Protein AF-A0A662ZL84-F1 (afdb_monomer_lite)

pLDDT: mean 90.13, std 8.36, range [48.53, 97.88]

Radius of gyration: 26.01 Å; chains: 1; bounding box: 40×42×69 Å

Foldseek 3Di:
DVVVQVVVVVPDPLLVFAEKEWEWEDDPWFIFIKIATPNNPDIGQPVNTHTQGTPPDDPVVSVVVSVVVVLVSCVVVVVSCVRHLWYWYDYPPGDIGTSHHRDPPPDDDQDALVNQLPDQLVRLLVQQQQFFAPVCCVVCVVVSVVDPSVPQDSVNSSVSSHNCSVGGRVVSVPVD

Sequence (176 aa):
MLENLLEELDHLELVKYSSLLINLYEDDDMYTAEACLDDEKLIIGRDNPFLICDSGLPWEKVLKEAGKILKKYIKDNHDKYKHFNSISFGFVDGDEYFIKKHVKKHQPVNYSAEDFMSFSPEKLYCWLTVYSNKNMKDQYGKEIFELDYKKMTDEQKQYWSKLLAENFNYEMYYDE

Secondary structure (DSSP, 8-state):
-HHHHHHHHHTS-GGG-SEEEEEEEE-SSEEEEEEEETTTTEEESSSSPEEEEETTS-HHHHHHHHHHHHHHHHHHTHHHHTT-SEEEEEETTS-EEEEE------------HHHHHTS-HHHHHHHHHHHB-HHHHHHHHHHHHH--GGG--HHHHHHHHHHHHHTB-HHHHH--

Organism: NCBI:txid867

Structure (mmCIF, N/CA/C/O backbone):
data_AF-A0A662ZL84-F1
#
_entry.id   AF-A0A662ZL84-F1
#
loop_
_atom_site.group_PDB
_atom_site.id
_atom_site.type_symbol
_atom_site.label_atom_id
_atom_site.label_alt_id
_atom_site.label_comp_id
_atom_site.label_asym_id
_atom_site.label_entity_id
_atom_site.label_seq_id
_atom_site.pdbx_PDB_ins_code
_atom_site.Cartn_x
_atom_site.Cartn_y
_atom_site.Cartn_z
_atom_site.occupancy
_atom_site.B_iso_or_equiv
_atom_site.auth_seq_id
_atom_site.auth_comp_id
_atom_site.auth_asym_id
_atom_site.auth_atom_id
_atom_site.pdbx_PDB_model_num
ATOM 1 N N . MET A 1 1 ? 6.305 -5.920 -25.684 1.00 89.31 1 MET A N 1
ATOM 2 C CA . MET A 1 1 ? 5.571 -4.692 -25.328 1.00 89.31 1 MET A CA 1
ATOM 3 C C . MET A 1 1 ? 4.833 -4.950 -24.027 1.00 89.31 1 MET A C 1
ATOM 5 O O . MET A 1 1 ? 4.418 -6.088 -23.823 1.00 89.31 1 MET A O 1
ATOM 9 N N . LEU A 1 2 ? 4.709 -3.953 -23.147 1.00 92.06 2 LEU A N 1
ATOM 10 C CA . LEU A 1 2 ? 4.037 -4.088 -21.844 1.00 92.06 2 LEU A CA 1
ATOM 11 C C . LEU A 1 2 ? 2.590 -4.584 -22.005 1.00 92.06 2 LEU A C 1
ATOM 13 O O . LEU A 1 2 ? 2.087 -5.345 -21.186 1.00 92.06 2 LEU A O 1
ATOM 17 N N . GLU A 1 3 ? 1.949 -4.213 -23.107 1.00 93.00 3 GLU A N 1
ATOM 18 C CA . GLU A 1 3 ? 0.647 -4.704 -23.544 1.00 93.00 3 GLU A CA 1
ATOM 19 C C . GLU A 1 3 ? 0.613 -6.230 -23.685 1.00 9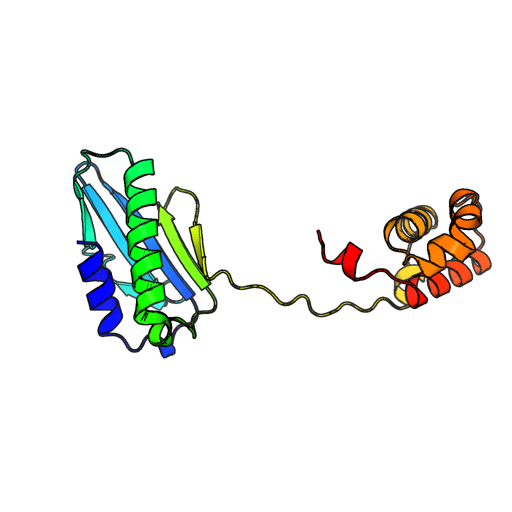3.00 3 GLU A C 1
ATOM 21 O O . GLU A 1 3 ? -0.356 -6.848 -23.265 1.00 93.00 3 GLU A O 1
ATOM 26 N N . ASN A 1 4 ? 1.687 -6.856 -24.169 1.00 93.88 4 ASN A N 1
ATOM 27 C CA . ASN A 1 4 ? 1.752 -8.311 -24.307 1.00 93.88 4 ASN A CA 1
ATOM 28 C C . ASN A 1 4 ? 1.765 -9.002 -22.932 1.00 93.88 4 ASN A C 1
ATOM 30 O O . ASN A 1 4 ? 1.177 -10.064 -22.784 1.00 93.88 4 ASN A O 1
ATOM 34 N N . LEU A 1 5 ? 2.396 -8.404 -21.911 1.00 95.69 5 LEU A N 1
ATOM 35 C CA . LEU A 1 5 ? 2.322 -8.930 -20.541 1.00 95.69 5 LEU A CA 1
ATOM 36 C C . LEU A 1 5 ? 0.882 -8.874 -20.014 1.00 95.69 5 LEU A C 1
ATOM 38 O O . LEU A 1 5 ? 0.425 -9.785 -19.326 1.00 95.69 5 LEU A O 1
ATOM 42 N N . LEU A 1 6 ? 0.166 -7.796 -20.336 1.00 94.88 6 LEU A N 1
ATOM 43 C CA . LEU A 1 6 ? -1.233 -7.622 -19.955 1.00 94.88 6 LEU A CA 1
ATOM 44 C C . LEU A 1 6 ? -2.139 -8.635 -20.677 1.00 94.88 6 LEU A C 1
ATOM 46 O O . LEU A 1 6 ? -3.012 -9.220 -20.043 1.00 94.88 6 LEU A O 1
ATOM 50 N N . GLU A 1 7 ? -1.882 -8.910 -21.957 1.00 93.06 7 GLU A N 1
ATOM 51 C CA . GLU A 1 7 ? -2.552 -9.969 -22.726 1.00 93.06 7 GLU A CA 1
ATOM 52 C C . GLU A 1 7 ? -2.272 -11.374 -22.159 1.00 93.06 7 GLU A C 1
ATOM 54 O O . GLU A 1 7 ? -3.180 -12.196 -22.043 1.00 93.06 7 GLU A O 1
ATOM 59 N N . GLU A 1 8 ? -1.045 -11.652 -21.717 1.00 94.19 8 GLU A N 1
ATOM 60 C CA . GLU A 1 8 ? -0.704 -12.925 -21.064 1.00 94.19 8 GLU A CA 1
ATOM 61 C C . GLU A 1 8 ? -1.414 -13.091 -19.717 1.00 94.19 8 GLU A C 1
ATOM 63 O O . GLU A 1 8 ? -2.002 -14.139 -19.437 1.00 94.19 8 GLU A O 1
ATOM 68 N N . LEU A 1 9 ? -1.457 -12.032 -18.900 1.00 94.00 9 LEU A N 1
ATOM 69 C CA . LEU A 1 9 ? -2.285 -12.003 -17.690 1.00 94.00 9 LEU A CA 1
ATOM 70 C C . LEU A 1 9 ? -3.760 -12.259 -18.017 1.00 94.00 9 LEU A C 1
ATOM 72 O O . LEU A 1 9 ? -4.491 -12.835 -17.203 1.00 94.00 9 LEU A O 1
ATOM 76 N N . ASP A 1 10 ? -4.201 -11.867 -19.210 1.00 90.00 10 ASP A N 1
ATOM 77 C CA . ASP A 1 10 ? -5.574 -12.038 -19.637 1.00 90.00 10 ASP A CA 1
ATOM 78 C C . ASP A 1 10 ? -5.957 -13.502 -19.902 1.00 90.00 10 ASP A C 1
ATOM 80 O O . ASP A 1 10 ? -7.124 -13.878 -19.729 1.00 90.00 10 ASP A O 1
ATOM 84 N N . HIS A 1 11 ? -4.990 -14.348 -20.243 1.00 91.62 11 HIS A N 1
ATOM 85 C CA . HIS A 1 11 ? -5.196 -15.779 -20.464 1.00 91.62 11 HIS A CA 1
ATOM 86 C C . HIS A 1 11 ? -5.233 -16.605 -19.172 1.00 91.62 11 HIS A C 1
ATOM 88 O O . HIS A 1 11 ? -5.526 -17.803 -19.210 1.00 91.62 11 HIS A O 1
ATOM 94 N N . LEU A 1 12 ? -4.992 -15.976 -18.019 1.00 90.94 12 LEU A N 1
ATOM 95 C CA . LEU A 1 12 ? -4.940 -16.644 -16.726 1.00 90.94 12 LEU A CA 1
ATOM 96 C C . LEU A 1 12 ? -6.234 -16.515 -15.921 1.00 90.94 12 LEU A C 1
ATOM 98 O O . LEU A 1 12 ? -6.973 -15.530 -15.976 1.00 90.94 12 LEU A O 1
ATOM 102 N N . GLU A 1 13 ? -6.466 -17.512 -15.069 1.00 91.19 13 GLU A N 1
ATOM 103 C CA . GLU A 1 13 ? -7.538 -17.490 -14.076 1.00 91.19 13 GLU A CA 1
ATOM 104 C C . GLU A 1 13 ? -7.114 -16.669 -12.846 1.00 91.19 13 GLU A C 1
ATOM 106 O O . GLU A 1 13 ? -6.815 -17.202 -11.774 1.00 91.19 13 GLU A O 1
ATOM 111 N N . LEU A 1 14 ? -7.080 -15.343 -13.009 1.00 91.56 14 LEU A N 1
ATOM 112 C CA . LEU A 1 14 ? -6.537 -14.414 -12.009 1.00 91.56 14 LEU A CA 1
ATOM 113 C C . LEU A 1 14 ? -7.276 -14.432 -10.662 1.00 91.56 14 LEU A C 1
ATOM 115 O O . LEU A 1 14 ? -6.693 -14.051 -9.651 1.00 91.56 14 LEU A O 1
ATOM 119 N N . VAL A 1 15 ? -8.528 -14.900 -10.623 1.00 91.44 15 VAL A N 1
ATOM 120 C CA . VAL A 1 15 ? -9.394 -14.934 -9.423 1.00 91.44 15 VAL A CA 1
ATOM 121 C C . VAL A 1 15 ? -8.789 -15.758 -8.274 1.00 91.44 15 VAL A C 1
ATOM 123 O O . VAL A 1 15 ? -9.151 -15.568 -7.115 1.00 91.44 15 VAL A O 1
ATOM 126 N N . LYS A 1 16 ? -7.845 -16.657 -8.576 1.00 93.00 16 LYS A N 1
ATOM 127 C CA . LYS A 1 16 ? -7.132 -17.486 -7.590 1.00 93.00 16 LYS A CA 1
ATOM 128 C C . LYS A 1 16 ? -6.067 -16.731 -6.790 1.00 93.00 16 LYS A C 1
ATOM 130 O O . LYS A 1 16 ? -5.577 -17.272 -5.802 1.00 93.00 16 LYS A O 1
ATOM 135 N N . TYR A 1 17 ? -5.719 -15.518 -7.208 1.00 94.88 17 TYR A N 1
ATOM 136 C CA . TYR A 1 17 ? -4.659 -14.710 -6.614 1.00 94.88 17 TYR A CA 1
ATOM 137 C C . TYR A 1 17 ? -5.232 -13.479 -5.915 1.00 94.88 17 TYR A C 1
ATOM 139 O O . TYR A 1 17 ? -6.326 -13.006 -6.225 1.00 94.88 17 TYR A O 1
ATOM 147 N N . SER A 1 18 ? -4.481 -12.960 -4.954 1.00 93.69 18 SER A N 1
ATOM 148 C CA . SER A 1 18 ? -4.875 -11.865 -4.072 1.00 93.69 18 SER A CA 1
ATOM 149 C C . SER A 1 18 ? -4.002 -10.620 -4.223 1.00 93.69 18 SER A C 1
ATOM 151 O O . SER A 1 18 ? -4.501 -9.522 -3.978 1.00 93.69 18 SER A O 1
ATOM 153 N N . SER A 1 19 ? -2.759 -10.740 -4.690 1.00 95.94 19 SER A N 1
ATOM 154 C CA . SER A 1 19 ? -1.895 -9.610 -5.052 1.00 95.94 19 SER A CA 1
ATOM 155 C C . SER A 1 19 ? -1.298 -9.770 -6.451 1.00 95.94 19 SER A C 1
ATOM 157 O O . SER A 1 19 ? -1.080 -10.886 -6.926 1.00 95.94 19 SER A O 1
ATOM 159 N N . LEU A 1 20 ? -1.056 -8.637 -7.111 1.00 97.25 20 LEU A N 1
ATOM 160 C CA . LEU A 1 20 ? -0.349 -8.539 -8.387 1.00 97.25 20 LEU A CA 1
ATOM 161 C C . LEU A 1 20 ? 0.698 -7.424 -8.301 1.00 97.25 20 LEU A C 1
ATOM 163 O O . LEU A 1 20 ? 0.345 -6.267 -8.073 1.00 97.25 20 LEU A O 1
ATOM 167 N N . LEU A 1 21 ? 1.958 -7.765 -8.531 1.00 97.06 21 LEU A N 1
ATOM 168 C CA . LEU A 1 21 ? 3.074 -6.835 -8.652 1.00 97.06 21 LEU A CA 1
ATOM 169 C C . LEU A 1 21 ? 3.618 -6.894 -10.080 1.00 97.06 21 LEU A C 1
ATOM 171 O O . LEU A 1 21 ? 3.925 -7.972 -10.581 1.00 97.06 21 LEU A O 1
ATOM 175 N N . ILE A 1 22 ? 3.737 -5.745 -10.738 1.00 97.62 22 ILE A N 1
ATOM 176 C CA . ILE A 1 22 ? 4.434 -5.622 -12.021 1.00 97.62 22 ILE A CA 1
ATOM 177 C C . ILE A 1 22 ? 5.836 -5.073 -11.756 1.00 97.62 22 ILE A C 1
ATOM 179 O O . ILE A 1 22 ? 6.010 -3.877 -11.515 1.00 97.62 22 ILE A O 1
ATOM 183 N N . ASN A 1 23 ? 6.824 -5.957 -11.791 1.00 96.62 23 ASN A N 1
ATOM 184 C CA . ASN A 1 23 ? 8.228 -5.599 -11.640 1.00 96.62 23 ASN A CA 1
ATOM 185 C C . ASN A 1 23 ? 8.735 -5.023 -12.960 1.00 96.62 23 ASN A C 1
ATOM 187 O O . ASN A 1 23 ? 8.528 -5.619 -14.016 1.00 96.62 23 ASN A O 1
ATOM 191 N N . LEU A 1 24 ? 9.390 -3.871 -12.892 1.00 96.50 24 LEU A N 1
ATOM 192 C CA . LEU A 1 24 ? 10.077 -3.239 -14.009 1.00 96.50 24 LEU A CA 1
ATOM 193 C C . LEU A 1 24 ? 11.586 -3.436 -13.836 1.00 96.50 24 LEU A C 1
ATOM 195 O O . LEU A 1 24 ? 12.104 -3.352 -12.719 1.00 96.50 24 LEU A O 1
ATOM 199 N N . TYR A 1 25 ? 12.290 -3.639 -14.940 1.00 94.81 25 TYR A N 1
ATOM 200 C CA . TYR A 1 25 ? 13.743 -3.761 -14.979 1.00 94.81 25 TYR A CA 1
ATOM 201 C C . TYR A 1 25 ? 14.335 -2.719 -15.908 1.00 94.81 25 TYR A C 1
ATOM 203 O O . TYR A 1 25 ? 13.728 -2.342 -16.915 1.00 94.81 25 TYR A O 1
ATOM 211 N N . GLU A 1 26 ? 15.521 -2.266 -15.537 1.00 92.88 26 GLU A N 1
ATOM 212 C CA . GLU A 1 26 ? 16.414 -1.485 -16.376 1.00 92.88 26 GLU A CA 1
ATOM 213 C C . GLU A 1 26 ? 17.607 -2.379 -16.702 1.00 92.88 26 GLU A C 1
ATOM 215 O O . GLU A 1 26 ? 18.439 -2.654 -15.839 1.00 92.88 26 GLU A O 1
ATOM 220 N N . ASP A 1 27 ? 17.641 -2.867 -17.936 1.00 87.06 27 ASP A N 1
ATOM 221 C CA . ASP A 1 27 ? 18.770 -3.592 -18.504 1.00 87.06 27 ASP A CA 1
ATOM 222 C C . ASP A 1 27 ? 19.600 -2.626 -19.369 1.00 87.06 27 ASP A C 1
ATOM 224 O O . ASP A 1 27 ? 19.118 -1.560 -19.761 1.00 87.06 27 ASP A O 1
ATOM 228 N N . ASP A 1 28 ? 20.836 -3.006 -19.716 1.00 81.25 28 ASP A N 1
ATOM 229 C CA . ASP A 1 28 ? 21.799 -2.130 -20.412 1.00 81.25 28 ASP A CA 1
ATOM 230 C C . ASP A 1 28 ? 21.215 -1.437 -21.667 1.00 81.25 28 ASP A C 1
ATOM 232 O O . ASP A 1 28 ? 21.465 -0.254 -21.921 1.00 81.25 28 ASP A O 1
ATOM 236 N N . ASP A 1 29 ? 20.382 -2.153 -22.429 1.00 88.69 29 ASP A N 1
ATOM 237 C CA . ASP A 1 29 ? 19.843 -1.683 -23.710 1.00 88.69 29 ASP A CA 1
ATOM 238 C C . ASP A 1 29 ? 18.318 -1.474 -23.712 1.00 88.69 29 ASP A C 1
ATOM 240 O O . ASP A 1 29 ? 17.759 -0.951 -24.682 1.00 88.69 29 ASP A O 1
ATOM 244 N N . MET A 1 30 ? 17.608 -1.876 -22.654 1.00 93.81 30 MET A N 1
ATOM 245 C CA . MET A 1 30 ? 16.145 -1.903 -22.667 1.00 93.81 30 MET A CA 1
ATOM 246 C C . MET A 1 30 ? 15.514 -1.877 -21.280 1.00 93.81 30 MET A C 1
ATOM 248 O O . MET A 1 30 ? 16.106 -2.269 -20.283 1.00 93.81 30 MET A O 1
ATOM 252 N N . TYR A 1 31 ? 14.251 -1.472 -21.247 1.00 95.44 31 TYR A N 1
ATOM 253 C CA . TYR A 1 31 ? 13.388 -1.610 -20.088 1.00 95.44 31 TYR A CA 1
ATOM 254 C C . TYR A 1 31 ? 12.432 -2.775 -20.298 1.00 95.44 31 TYR A C 1
ATOM 256 O O . TYR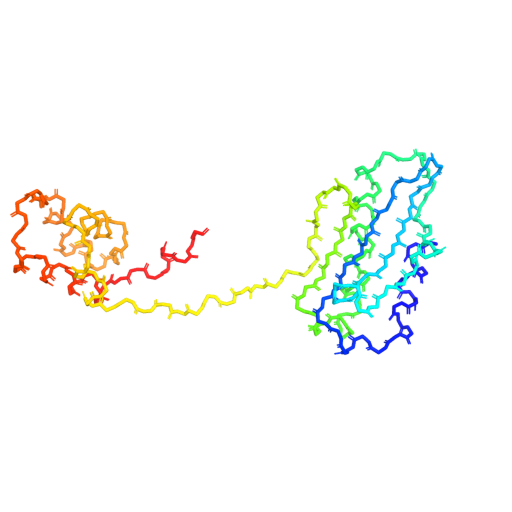 A 1 31 ? 11.770 -2.858 -21.339 1.00 95.44 31 TYR A O 1
ATOM 264 N N . THR A 1 32 ? 12.318 -3.653 -19.308 1.00 96.00 32 THR A N 1
ATOM 265 C CA . THR A 1 32 ? 11.479 -4.856 -19.386 1.00 96.00 32 THR A CA 1
ATOM 266 C C . THR A 1 32 ? 10.566 -4.988 -18.168 1.00 96.00 32 THR A C 1
ATOM 268 O O . THR A 1 32 ? 10.698 -4.244 -17.196 1.00 96.00 32 THR A O 1
ATOM 271 N N . ALA A 1 33 ? 9.574 -5.877 -18.237 1.00 96.75 33 ALA A N 1
ATOM 272 C CA . ALA A 1 33 ? 8.626 -6.117 -17.157 1.00 96.75 33 ALA A CA 1
ATOM 273 C C . ALA A 1 33 ? 8.325 -7.606 -16.953 1.00 96.75 33 ALA A C 1
ATOM 275 O O . ALA A 1 33 ? 8.186 -8.361 -17.919 1.00 96.75 33 ALA A O 1
ATOM 276 N N . GLU A 1 34 ? 8.113 -7.995 -15.698 1.00 96.31 34 GLU A N 1
ATOM 277 C CA . GLU A 1 34 ? 7.483 -9.263 -15.317 1.00 96.31 34 GLU A CA 1
ATOM 278 C C . GLU A 1 34 ? 6.252 -8.999 -14.439 1.00 96.31 34 GLU A C 1
ATOM 280 O O . GLU A 1 34 ? 6.133 -7.956 -13.790 1.00 96.31 34 GLU A O 1
ATOM 285 N N . ALA A 1 35 ? 5.330 -9.957 -14.397 1.00 96.88 35 ALA A N 1
ATOM 286 C CA . ALA A 1 35 ? 4.231 -9.951 -13.438 1.00 96.88 35 ALA A CA 1
ATOM 287 C C . ALA A 1 35 ? 4.446 -11.035 -12.384 1.00 96.88 35 ALA A C 1
ATOM 289 O O . ALA A 1 35 ? 4.668 -12.194 -12.724 1.00 96.88 35 ALA A O 1
ATOM 290 N N . CYS A 1 36 ? 4.309 -10.667 -11.117 1.00 96.62 36 CYS A N 1
ATOM 291 C CA . CYS A 1 36 ? 4.401 -11.544 -9.962 1.00 96.62 36 CYS A CA 1
ATOM 292 C C . CYS A 1 36 ? 3.055 -11.563 -9.222 1.00 96.62 36 CYS A C 1
ATOM 294 O O . CYS A 1 36 ? 2.512 -10.519 -8.855 1.00 96.62 36 CYS A O 1
ATOM 296 N N . LEU A 1 37 ? 2.492 -12.753 -9.021 1.00 95.88 37 LEU A N 1
ATOM 297 C CA . LEU A 1 37 ? 1.215 -12.972 -8.341 1.00 95.88 37 LEU A CA 1
ATOM 298 C C . LEU A 1 37 ? 1.451 -13.652 -6.988 1.00 95.88 37 LEU A C 1
ATOM 300 O O . LEU A 1 37 ? 2.110 -14.693 -6.936 1.00 95.88 37 LEU A O 1
ATOM 304 N N . ASP A 1 38 ? 0.853 -13.108 -5.920 1.00 92.25 38 ASP A N 1
ATOM 305 C CA . ASP A 1 38 ? 0.931 -13.640 -4.548 1.00 92.25 38 ASP A CA 1
ATOM 306 C C . ASP A 1 38 ? 2.367 -13.965 -4.079 1.00 92.25 38 ASP A C 1
ATOM 308 O O . ASP A 1 38 ? 2.620 -15.073 -3.606 1.00 92.25 38 ASP A O 1
ATOM 312 N N . ASP A 1 39 ? 3.301 -13.019 -4.205 1.00 85.06 39 ASP A N 1
ATOM 313 C CA . ASP A 1 39 ? 4.689 -13.165 -3.736 1.00 85.06 39 ASP A CA 1
ATOM 314 C C . ASP A 1 39 ? 5.369 -14.435 -4.293 1.00 85.06 39 ASP A C 1
ATOM 316 O O . ASP A 1 39 ? 5.771 -15.335 -3.559 1.00 85.06 39 ASP A O 1
ATOM 320 N N . GLU A 1 40 ? 5.474 -14.501 -5.623 1.00 86.31 40 GLU A N 1
ATOM 321 C CA . GLU A 1 40 ? 6.138 -15.554 -6.410 1.00 86.31 40 GLU A CA 1
ATOM 322 C C . GLU A 1 40 ? 5.385 -16.883 -6.582 1.00 86.31 40 GLU A C 1
ATOM 324 O O . GLU A 1 40 ? 5.931 -17.822 -7.165 1.00 86.31 40 GLU A O 1
ATOM 329 N N . LYS A 1 41 ? 4.110 -16.992 -6.181 1.00 89.81 41 LYS A N 1
ATOM 330 C CA . LYS A 1 41 ? 3.314 -18.201 -6.497 1.00 89.81 41 LYS A CA 1
ATOM 331 C C . LYS A 1 41 ? 3.178 -18.443 -7.998 1.00 89.81 41 LYS A C 1
ATOM 333 O O . LYS A 1 41 ? 3.095 -19.592 -8.429 1.00 89.81 41 LYS A O 1
ATOM 338 N N . LEU A 1 42 ? 3.092 -17.371 -8.778 1.00 92.62 42 LEU A N 1
ATOM 339 C CA . LEU A 1 42 ? 3.186 -17.418 -10.230 1.00 92.62 42 LEU A CA 1
ATOM 340 C C . LEU A 1 42 ? 3.915 -16.172 -10.715 1.00 92.62 42 LEU A C 1
ATOM 342 O O . LEU A 1 42 ? 3.555 -15.059 -10.335 1.00 92.62 42 LEU A O 1
ATOM 346 N N . ILE A 1 43 ? 4.908 -16.372 -11.577 1.00 93.81 43 ILE A N 1
ATOM 347 C CA . ILE A 1 43 ? 5.621 -15.286 -12.239 1.00 93.81 43 ILE A CA 1
ATOM 348 C C . ILE A 1 43 ? 5.529 -15.478 -13.748 1.00 93.81 43 ILE A C 1
ATOM 350 O O . ILE A 1 43 ? 5.710 -16.585 -14.257 1.00 93.81 43 ILE A O 1
ATOM 354 N N . ILE A 1 44 ? 5.242 -14.393 -14.456 1.00 93.88 44 ILE A N 1
ATOM 355 C CA . ILE A 1 44 ? 5.125 -14.346 -15.911 1.00 93.88 44 ILE A CA 1
ATOM 356 C C . ILE A 1 44 ? 6.225 -13.434 -16.429 1.00 93.88 44 ILE A C 1
ATOM 358 O O . ILE A 1 44 ? 6.255 -12.253 -16.092 1.00 93.88 44 ILE A O 1
ATOM 362 N N . GLY A 1 45 ? 7.099 -13.984 -17.269 1.00 89.00 45 GLY A N 1
ATOM 363 C CA . GLY A 1 45 ? 8.191 -13.231 -17.881 1.00 89.00 45 GLY A CA 1
ATOM 364 C C . GLY A 1 45 ? 9.516 -13.262 -17.116 1.00 89.00 45 GLY A C 1
ATOM 365 O O . GLY A 1 45 ? 10.427 -12.574 -17.534 1.00 89.00 45 GLY A O 1
ATOM 366 N N . ARG A 1 46 ? 9.688 -14.080 -16.065 1.00 86.38 46 ARG A N 1
ATOM 367 C CA . ARG A 1 46 ? 10.973 -14.151 -15.333 1.00 86.38 46 ARG A CA 1
ATOM 368 C C . ARG A 1 46 ? 12.161 -14.508 -16.223 1.00 86.38 46 ARG A C 1
ATOM 370 O O . ARG A 1 46 ? 13.168 -13.815 -16.233 1.00 86.38 46 ARG A O 1
ATOM 377 N N . ASP A 1 47 ? 12.017 -15.582 -16.994 1.00 86.62 47 ASP A N 1
ATOM 378 C CA . ASP A 1 47 ? 13.076 -16.047 -17.897 1.00 86.62 47 ASP A CA 1
ATOM 379 C C . ASP A 1 47 ? 13.042 -15.337 -19.262 1.00 86.62 47 ASP A C 1
ATOM 381 O O . ASP A 1 47 ? 13.971 -15.461 -20.057 1.00 86.62 47 ASP A O 1
ATOM 385 N N . ASN A 1 48 ? 11.951 -14.627 -19.563 1.00 88.56 48 ASN A N 1
ATOM 386 C CA . ASN A 1 48 ? 11.750 -13.919 -20.824 1.00 88.56 48 ASN A CA 1
ATOM 387 C C . ASN A 1 48 ? 10.881 -12.672 -20.590 1.00 88.56 48 ASN A C 1
ATOM 389 O O . ASN A 1 48 ? 9.668 -12.718 -20.838 1.00 88.56 48 ASN A O 1
ATOM 393 N N . PRO A 1 49 ? 11.467 -11.594 -20.040 1.00 90.25 49 PRO A N 1
ATOM 394 C CA . PRO A 1 49 ? 10.703 -10.442 -19.595 1.00 90.25 49 PRO A CA 1
ATOM 395 C C . PRO A 1 49 ? 10.173 -9.643 -20.780 1.00 90.25 49 PRO A C 1
ATOM 397 O O . PRO A 1 49 ? 10.724 -9.624 -21.883 1.00 90.25 49 PRO A O 1
ATOM 400 N N . PHE A 1 50 ? 9.039 -8.988 -20.565 1.00 95.06 50 PHE A N 1
ATOM 401 C CA . PHE A 1 50 ? 8.320 -8.309 -21.628 1.00 95.06 50 PHE A CA 1
ATOM 402 C C . PHE A 1 50 ? 8.909 -6.926 -21.849 1.00 95.06 50 PHE A C 1
ATOM 404 O O . PHE A 1 50 ? 8.879 -6.085 -20.957 1.00 95.06 50 PHE A O 1
ATOM 411 N N . LEU A 1 51 ? 9.391 -6.668 -23.065 1.00 94.38 51 LEU A N 1
ATOM 412 C CA . LEU A 1 51 ? 9.906 -5.355 -23.453 1.00 94.38 51 LEU A CA 1
ATOM 413 C C . LEU A 1 51 ? 8.875 -4.252 -23.177 1.00 94.38 51 LEU A C 1
ATOM 415 O O . LEU A 1 51 ? 7.738 -4.367 -23.633 1.00 94.38 51 LEU A O 1
ATOM 419 N N . ILE A 1 52 ? 9.281 -3.178 -22.509 1.00 94.75 52 ILE A N 1
ATOM 420 C CA . ILE A 1 52 ? 8.525 -1.930 -22.370 1.00 94.75 52 ILE A CA 1
ATOM 421 C C . ILE A 1 52 ? 8.948 -0.975 -23.489 1.00 94.75 52 ILE A C 1
ATOM 423 O O . ILE A 1 52 ? 8.116 -0.565 -24.298 1.00 94.75 52 ILE A O 1
ATOM 427 N N . CYS A 1 53 ? 10.241 -0.643 -23.540 1.00 92.94 53 CYS A N 1
ATOM 428 C CA . CYS A 1 53 ? 10.877 0.199 -24.554 1.00 92.94 53 CYS A CA 1
ATOM 429 C C . CYS A 1 53 ? 12.409 0.059 -24.500 1.00 92.94 53 CYS A C 1
ATOM 431 O O . CYS A 1 53 ? 12.944 -0.496 -23.545 1.00 92.94 53 CYS A O 1
ATOM 433 N N . ASP A 1 54 ? 13.111 0.612 -25.488 1.00 90.44 54 ASP A N 1
ATOM 434 C CA . ASP A 1 54 ? 14.580 0.696 -25.486 1.00 90.44 54 ASP A CA 1
ATOM 435 C C . ASP A 1 54 ? 15.095 1.704 -24.432 1.00 90.44 54 ASP A C 1
ATOM 437 O O . ASP A 1 54 ? 14.351 2.599 -24.006 1.00 90.44 54 ASP A O 1
ATOM 441 N N . SER A 1 55 ? 16.379 1.627 -24.055 1.00 85.50 55 SER A N 1
ATOM 442 C CA . SER A 1 55 ? 17.018 2.467 -23.015 1.00 85.50 55 SER A CA 1
ATOM 443 C C . SER A 1 55 ? 17.203 3.955 -23.380 1.00 85.50 55 SER A C 1
ATOM 445 O O . SER A 1 55 ? 17.821 4.731 -22.654 1.00 85.50 55 SER A O 1
ATOM 447 N N . GLY A 1 56 ? 16.624 4.416 -24.494 1.00 85.62 56 GLY A N 1
ATOM 448 C CA . GLY A 1 56 ? 16.726 5.805 -24.962 1.00 85.62 56 GLY A CA 1
ATOM 449 C C . GLY A 1 56 ? 15.950 6.840 -24.130 1.00 85.62 56 GLY A C 1
ATOM 450 O O . GLY A 1 56 ? 16.021 8.039 -24.417 1.00 85.62 56 GLY A O 1
ATOM 451 N N . LEU A 1 57 ? 15.183 6.409 -23.125 1.00 88.25 57 LEU A N 1
ATOM 452 C CA . LEU A 1 57 ? 14.398 7.266 -22.237 1.00 88.25 57 LEU A CA 1
ATOM 453 C C . LEU A 1 57 ? 14.886 7.131 -20.787 1.00 88.25 57 LEU A C 1
ATOM 455 O O . LEU A 1 57 ? 15.122 6.016 -20.354 1.00 88.25 57 LEU A O 1
ATOM 459 N N . PRO A 1 58 ? 14.953 8.226 -20.005 1.00 92.25 58 PRO A N 1
ATOM 460 C CA . PRO A 1 58 ? 15.217 8.142 -18.569 1.00 92.25 58 PRO A CA 1
ATOM 461 C C . PRO A 1 58 ? 14.181 7.282 -17.834 1.00 92.25 58 PRO A C 1
ATOM 463 O O . PRO A 1 58 ? 12.979 7.396 -18.122 1.00 92.25 58 PRO A O 1
ATOM 466 N N . TRP A 1 59 ? 14.627 6.506 -16.844 1.00 92.00 59 TRP A N 1
ATOM 467 C CA . TRP A 1 59 ? 13.794 5.579 -16.073 1.00 92.00 59 TRP A CA 1
ATOM 468 C C . TRP A 1 59 ? 12.556 6.251 -15.456 1.00 92.00 59 TRP A C 1
ATOM 470 O O . TRP A 1 59 ? 11.477 5.657 -15.441 1.00 92.00 59 TRP A O 1
ATOM 480 N N . GLU A 1 60 ? 12.629 7.520 -15.034 1.00 94.31 60 GLU A N 1
ATOM 481 C CA . GLU A 1 60 ? 11.484 8.240 -14.456 1.00 94.31 60 GLU A CA 1
ATOM 482 C C . GLU A 1 60 ? 10.355 8.422 -15.474 1.00 94.31 60 GLU A C 1
ATOM 484 O O . GLU A 1 60 ? 9.166 8.397 -15.133 1.00 94.31 60 GLU A O 1
ATOM 489 N N . LYS A 1 61 ? 10.713 8.628 -16.749 1.00 94.94 61 LYS A N 1
ATOM 490 C CA . LYS A 1 61 ? 9.730 8.727 -17.833 1.00 94.94 61 LYS A CA 1
ATOM 491 C C . LYS A 1 61 ? 9.122 7.365 -18.123 1.00 94.94 61 LYS A C 1
ATOM 493 O O . LYS A 1 61 ? 7.905 7.293 -18.280 1.00 94.94 61 LYS A O 1
ATOM 498 N N . VAL A 1 62 ? 9.940 6.316 -18.149 1.00 95.00 62 VAL A N 1
ATOM 499 C CA . VAL A 1 62 ? 9.482 4.938 -18.372 1.00 95.00 62 VAL A CA 1
ATOM 500 C C . VAL A 1 62 ? 8.503 4.521 -17.280 1.00 95.00 62 VAL A C 1
ATOM 502 O O . VAL A 1 62 ? 7.380 4.130 -17.589 1.00 95.00 62 VAL A O 1
ATOM 505 N N . LEU A 1 63 ? 8.857 4.730 -16.011 1.00 95.88 63 LEU A N 1
ATOM 506 C CA . LEU A 1 63 ? 7.995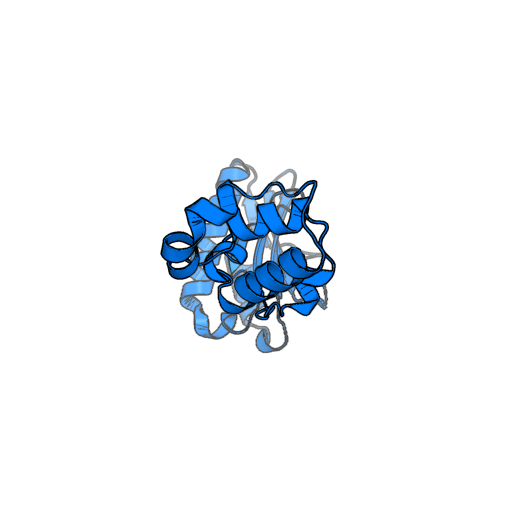 4.479 -14.855 1.00 95.88 63 LEU A CA 1
ATOM 507 C C . LEU A 1 63 ? 6.648 5.202 -14.975 1.00 95.88 63 LEU A C 1
ATOM 509 O O . LEU A 1 63 ? 5.585 4.621 -14.740 1.00 95.88 63 LEU A O 1
ATOM 513 N N . LYS A 1 64 ? 6.676 6.485 -15.353 1.00 95.75 64 LYS A N 1
ATOM 514 C CA . LYS A 1 64 ? 5.465 7.299 -15.494 1.00 95.75 64 LYS A CA 1
ATOM 515 C C . LYS A 1 64 ? 4.567 6.803 -16.626 1.00 95.75 64 LYS A C 1
ATOM 517 O O . LYS A 1 64 ? 3.348 6.777 -16.447 1.00 95.75 64 LYS A O 1
ATOM 522 N N . GLU A 1 65 ? 5.133 6.451 -17.777 1.00 95.12 65 GLU A N 1
ATOM 523 C CA . GLU A 1 65 ? 4.365 5.937 -18.916 1.00 95.12 65 GLU A CA 1
ATOM 524 C C . GLU A 1 65 ? 3.834 4.523 -18.646 1.00 95.12 65 GLU A C 1
ATOM 526 O O . GLU A 1 65 ? 2.633 4.299 -18.811 1.00 95.12 65 GLU A O 1
ATOM 531 N N . ALA A 1 66 ? 4.655 3.616 -18.107 1.00 96.00 66 ALA A N 1
ATOM 532 C CA . ALA A 1 66 ? 4.218 2.291 -17.663 1.00 96.00 66 ALA A CA 1
ATOM 533 C C . ALA A 1 66 ? 3.064 2.403 -16.657 1.00 96.00 66 ALA A C 1
ATOM 535 O O . ALA A 1 66 ? 2.008 1.795 -16.834 1.00 96.00 66 ALA A O 1
ATOM 536 N N . GLY A 1 67 ? 3.193 3.284 -15.662 1.00 96.44 67 GLY A N 1
ATOM 537 C CA . GLY A 1 67 ? 2.138 3.546 -14.689 1.00 96.44 67 GLY A CA 1
ATOM 538 C C . GLY A 1 67 ? 0.833 4.052 -15.312 1.00 96.44 67 GLY A C 1
ATOM 539 O O . GLY A 1 67 ? -0.246 3.685 -14.844 1.00 96.44 67 GLY A O 1
ATOM 540 N N . LYS A 1 68 ? 0.885 4.873 -16.369 1.00 96.62 68 LYS A N 1
ATOM 541 C CA . LYS A 1 68 ? -0.324 5.301 -17.100 1.00 96.62 68 LYS A CA 1
ATOM 542 C C . LYS A 1 68 ? -0.969 4.140 -17.849 1.00 96.62 68 LYS A C 1
ATOM 544 O O . LYS A 1 68 ? -2.191 4.005 -17.771 1.00 96.62 68 LYS A O 1
ATOM 549 N N . ILE A 1 69 ? -0.173 3.334 -18.552 1.00 96.31 69 ILE A N 1
ATOM 550 C CA . ILE A 1 69 ? -0.644 2.172 -19.320 1.00 96.31 69 ILE A CA 1
ATOM 551 C C . ILE A 1 69 ? -1.332 1.185 -18.379 1.00 96.31 69 ILE A C 1
ATOM 553 O O . ILE A 1 69 ? -2.509 0.880 -18.570 1.00 96.31 69 ILE A O 1
ATOM 557 N N . LEU A 1 70 ? -0.651 0.786 -17.301 1.00 97.44 70 LEU A N 1
ATOM 558 C CA . LEU A 1 70 ? -1.175 -0.153 -16.309 1.00 97.44 70 LEU A CA 1
ATOM 559 C C . LEU A 1 70 ? -2.462 0.365 -15.661 1.00 97.44 70 LEU A C 1
ATOM 561 O O . LEU A 1 70 ? -3.469 -0.341 -15.630 1.00 97.44 70 LEU A O 1
ATOM 565 N N . LYS A 1 71 ? -2.476 1.621 -15.187 1.00 96.56 71 LYS A N 1
ATOM 566 C CA . LYS A 1 71 ? -3.670 2.218 -14.560 1.00 96.56 71 LYS A CA 1
ATOM 567 C C . LYS A 1 71 ? -4.854 2.269 -15.514 1.00 96.56 71 LYS A C 1
ATOM 569 O O . LYS A 1 71 ? -5.973 1.980 -15.095 1.00 96.56 71 LYS A O 1
ATOM 574 N N . LYS A 1 72 ? -4.624 2.659 -16.770 1.00 96.94 72 LYS A N 1
ATOM 575 C CA . LYS A 1 72 ? -5.676 2.702 -17.787 1.00 96.94 72 LYS A CA 1
ATOM 576 C C . LYS A 1 72 ? -6.213 1.299 -18.052 1.00 96.94 72 LYS A C 1
ATOM 578 O O . LYS A 1 72 ? -7.413 1.092 -17.938 1.00 96.94 72 LYS A O 1
ATOM 583 N N . TYR A 1 73 ? -5.331 0.340 -18.310 1.00 96.44 73 TYR A N 1
ATOM 584 C CA . TYR A 1 73 ? -5.719 -1.025 -18.637 1.00 96.44 73 TYR A CA 1
ATOM 585 C C . TYR A 1 73 ? -6.488 -1.714 -17.500 1.00 96.44 73 TYR A C 1
ATOM 587 O O . TYR A 1 73 ? -7.552 -2.285 -17.729 1.00 96.44 73 TYR A O 1
ATOM 595 N N . ILE A 1 74 ? -6.004 -1.611 -16.259 1.00 95.38 74 ILE A N 1
ATOM 596 C CA . ILE A 1 74 ? -6.677 -2.188 -15.082 1.00 95.38 74 ILE A CA 1
ATOM 597 C C . ILE A 1 74 ? -8.044 -1.538 -14.856 1.00 95.38 74 ILE A C 1
ATOM 599 O O . ILE A 1 74 ? -8.998 -2.215 -14.476 1.00 95.38 74 ILE A O 1
ATOM 603 N N . LYS A 1 75 ? -8.159 -0.226 -15.094 1.00 95.25 75 LYS A N 1
ATOM 604 C CA . LYS A 1 75 ? -9.434 0.489 -14.997 1.00 95.25 75 LYS A CA 1
ATOM 605 C C . LYS A 1 75 ? -10.418 0.030 -16.075 1.00 95.25 75 LYS A C 1
ATOM 607 O O . LYS A 1 75 ? -11.577 -0.215 -15.751 1.00 95.25 75 LYS A O 1
ATOM 612 N N . ASP A 1 76 ? -9.961 -0.094 -17.318 1.00 96.25 76 ASP A N 1
ATOM 613 C CA . ASP A 1 76 ? -10.782 -0.529 -18.452 1.00 96.25 76 ASP A CA 1
ATOM 614 C C . ASP A 1 76 ? -11.238 -1.995 -18.280 1.00 96.25 76 ASP A C 1
ATOM 616 O O . ASP A 1 76 ? -12.340 -2.351 -18.691 1.00 96.25 76 ASP A O 1
ATOM 620 N N . ASN A 1 77 ? -10.455 -2.814 -17.565 1.00 94.75 77 ASN A N 1
ATOM 621 C CA . ASN A 1 77 ? -10.743 -4.219 -17.250 1.00 94.75 77 ASN A CA 1
ATOM 622 C C . ASN A 1 77 ? -11.137 -4.454 -15.777 1.00 94.75 77 ASN A C 1
ATOM 624 O O . ASN A 1 77 ? -10.863 -5.515 -15.209 1.00 94.75 77 ASN A O 1
ATOM 628 N N . HIS A 1 78 ? -11.791 -3.477 -15.136 1.00 92.38 78 HIS A N 1
ATOM 629 C CA . HIS A 1 78 ? -12.054 -3.475 -13.690 1.00 92.38 78 HIS A CA 1
ATOM 630 C C . HIS A 1 78 ? -12.624 -4.796 -13.143 1.00 92.38 78 HIS A C 1
ATOM 632 O O . HIS A 1 78 ? -12.175 -5.270 -12.101 1.00 92.38 78 HIS A O 1
ATOM 638 N N . ASP A 1 79 ? -13.586 -5.422 -13.827 1.00 93.44 79 ASP A N 1
ATOM 639 C CA . ASP A 1 79 ? -14.232 -6.646 -13.333 1.00 93.44 79 ASP A CA 1
ATOM 640 C C . ASP A 1 79 ? -13.287 -7.835 -13.171 1.00 93.44 79 ASP A C 1
ATOM 642 O O . ASP A 1 79 ? -13.526 -8.681 -12.308 1.00 93.44 79 ASP A O 1
ATOM 646 N N . LYS A 1 80 ? -12.205 -7.869 -13.949 1.00 93.00 80 LYS A N 1
ATOM 647 C CA . LYS A 1 80 ? -11.179 -8.906 -13.874 1.00 93.00 80 LYS A CA 1
ATOM 648 C C . LYS A 1 80 ? -10.184 -8.671 -12.747 1.00 93.00 80 LYS A C 1
ATOM 650 O O . LYS A 1 80 ? -9.664 -9.630 -12.198 1.00 93.00 80 LYS A O 1
ATOM 655 N N . TYR A 1 81 ? -9.924 -7.412 -12.404 1.00 94.56 81 TYR A N 1
ATOM 656 C CA . TYR A 1 81 ? -8.901 -7.030 -11.427 1.00 94.56 81 TYR A CA 1
ATOM 657 C C . TYR A 1 81 ? -9.481 -6.618 -10.063 1.00 94.56 81 TYR A C 1
ATOM 659 O O . TYR A 1 81 ? -8.741 -6.406 -9.100 1.00 94.56 81 TYR A O 1
ATOM 667 N N . LYS A 1 82 ? -10.809 -6.498 -9.935 1.00 92.88 82 LYS A N 1
ATOM 668 C CA . LYS A 1 82 ? -11.461 -6.016 -8.706 1.00 92.88 82 LYS A CA 1
ATOM 669 C C . LYS A 1 82 ? -11.244 -6.911 -7.488 1.00 92.88 82 LYS A C 1
ATOM 671 O O . LYS A 1 82 ? -11.358 -6.403 -6.374 1.00 92.88 82 LYS A O 1
ATOM 676 N N . HIS A 1 83 ? -10.956 -8.201 -7.662 1.00 92.56 83 HIS A N 1
ATOM 677 C CA . HIS A 1 83 ? -10.766 -9.138 -6.549 1.00 92.56 83 HIS A CA 1
ATOM 678 C C . HIS A 1 83 ? -9.394 -9.007 -5.882 1.00 92.56 83 HIS A C 1
ATOM 680 O O . HIS A 1 83 ? -9.279 -9.354 -4.711 1.00 92.56 83 HIS A O 1
ATOM 686 N N . PHE A 1 84 ? -8.382 -8.469 -6.573 1.00 94.94 84 PHE A N 1
ATOM 687 C CA . PHE A 1 84 ? -7.060 -8.255 -5.984 1.00 94.94 84 PHE A CA 1
ATOM 688 C C . PHE A 1 84 ? -7.147 -7.333 -4.766 1.00 94.94 84 PHE A C 1
ATOM 690 O O . PHE A 1 84 ? -7.740 -6.256 -4.826 1.00 94.94 84 PHE A O 1
ATOM 697 N N . ASN A 1 85 ? -6.520 -7.723 -3.666 1.00 93.56 85 ASN A N 1
ATOM 698 C CA . ASN A 1 85 ? -6.332 -6.901 -2.475 1.00 93.56 85 ASN A CA 1
ATOM 699 C C . ASN A 1 85 ? -5.363 -5.750 -2.749 1.00 93.56 85 ASN A C 1
ATOM 701 O O . ASN A 1 85 ? -5.585 -4.628 -2.288 1.00 93.56 85 ASN A O 1
ATOM 705 N N . SER A 1 86 ? -4.319 -6.024 -3.528 1.00 95.12 86 SER A N 1
ATOM 706 C CA . SER A 1 86 ? -3.330 -5.046 -3.960 1.00 95.12 86 SER A CA 1
ATOM 707 C C . SER A 1 86 ? -2.912 -5.276 -5.408 1.00 95.12 86 SER A C 1
ATOM 709 O O . SER A 1 86 ? -2.824 -6.409 -5.878 1.00 95.12 86 SER A O 1
ATOM 711 N N . ILE A 1 87 ? -2.667 -4.172 -6.108 1.00 97.19 87 ILE A N 1
ATOM 712 C CA . ILE A 1 87 ? -2.026 -4.146 -7.417 1.00 97.19 87 ILE A CA 1
ATOM 713 C C . ILE A 1 87 ? -0.990 -3.029 -7.396 1.00 97.19 87 ILE A C 1
ATOM 715 O O . ILE A 1 87 ? -1.345 -1.869 -7.144 1.00 97.19 87 ILE A O 1
ATOM 719 N N . SER A 1 88 ? 0.261 -3.360 -7.670 1.00 97.25 88 SER A N 1
ATOM 720 C CA . SER A 1 88 ? 1.384 -2.427 -7.641 1.00 97.25 88 SER A CA 1
ATOM 721 C C . SER A 1 88 ? 2.337 -2.639 -8.811 1.00 97.25 88 SER A C 1
ATOM 723 O O . SER A 1 88 ? 2.230 -3.607 -9.563 1.00 97.25 88 SER A O 1
ATOM 725 N N . PHE A 1 89 ? 3.220 -1.669 -9.015 1.00 97.88 89 PHE A N 1
ATOM 726 C CA . PHE A 1 89 ? 4.287 -1.720 -10.002 1.00 97.88 89 PHE A CA 1
ATOM 727 C C . PHE A 1 89 ? 5.470 -0.875 -9.539 1.00 97.88 89 PHE A C 1
ATOM 729 O O . PHE A 1 89 ? 5.284 0.104 -8.816 1.00 97.88 89 PHE A O 1
ATOM 736 N N . GLY A 1 90 ? 6.671 -1.204 -9.984 1.00 97.00 90 GLY A N 1
ATOM 737 C CA . GLY A 1 90 ? 7.872 -0.451 -9.636 1.00 97.00 90 GLY A CA 1
ATOM 738 C C . GLY A 1 90 ? 9.116 -1.100 -10.213 1.00 97.00 90 GLY A C 1
ATOM 739 O O . GLY A 1 90 ? 9.068 -2.249 -10.645 1.00 97.00 90 GLY A O 1
ATOM 740 N N . PHE A 1 91 ? 10.218 -0.356 -10.240 1.00 95.44 91 PHE A N 1
ATOM 741 C CA . PHE A 1 91 ? 11.518 -0.953 -10.533 1.00 95.44 91 PHE A CA 1
ATOM 742 C C . PHE A 1 91 ? 11.949 -1.847 -9.371 1.00 95.44 91 PHE A C 1
ATOM 744 O O . PHE A 1 91 ? 11.690 -1.494 -8.224 1.00 95.44 91 PHE A O 1
ATOM 751 N N . VAL A 1 92 ? 12.608 -2.975 -9.652 1.00 90.06 92 VAL A N 1
ATOM 752 C CA . VAL A 1 92 ? 12.999 -3.951 -8.611 1.00 90.06 92 VAL A CA 1
ATOM 753 C C . VAL A 1 92 ? 13.878 -3.342 -7.510 1.00 90.06 92 VAL A C 1
ATOM 755 O O . VAL A 1 92 ? 13.697 -3.680 -6.344 1.00 90.06 92 VAL A O 1
ATOM 758 N N . ASP A 1 93 ? 14.745 -2.385 -7.852 1.00 85.12 93 ASP A N 1
ATOM 759 C CA . ASP A 1 93 ? 15.577 -1.636 -6.893 1.00 85.12 93 ASP A CA 1
ATOM 760 C C . ASP A 1 93 ? 15.020 -0.234 -6.559 1.00 85.12 93 ASP A C 1
ATOM 762 O O . ASP A 1 93 ? 15.698 0.593 -5.945 1.00 85.12 93 ASP A O 1
ATOM 766 N N . GLY A 1 94 ? 13.797 0.066 -6.999 1.00 87.69 94 GLY A N 1
ATOM 767 C CA . GLY A 1 94 ? 13.161 1.373 -6.867 1.00 87.69 94 GLY A CA 1
ATOM 768 C C . GLY A 1 94 ? 11.974 1.393 -5.905 1.00 87.69 94 GLY A C 1
ATOM 769 O O . GLY A 1 94 ? 11.688 0.441 -5.183 1.00 87.69 94 GLY A O 1
ATOM 770 N N . ASP A 1 95 ? 11.255 2.516 -5.916 1.00 90.44 95 ASP A N 1
ATOM 771 C CA . ASP A 1 95 ? 10.014 2.659 -5.157 1.00 90.44 95 ASP A CA 1
ATOM 772 C C . ASP A 1 95 ? 8.877 1.818 -5.763 1.00 90.44 95 ASP A C 1
ATOM 774 O O . ASP A 1 95 ? 8.692 1.759 -6.984 1.00 90.44 95 ASP A O 1
ATOM 778 N N . GLU A 1 96 ? 8.046 1.243 -4.892 1.00 92.94 96 GLU A N 1
ATOM 779 C CA . GLU A 1 96 ? 6.811 0.558 -5.270 1.00 92.94 96 GLU A CA 1
ATOM 780 C C . GLU A 1 96 ? 5.630 1.541 -5.331 1.00 92.94 96 GLU A C 1
ATOM 782 O O . GLU A 1 96 ? 5.309 2.255 -4.374 1.00 92.94 96 GLU A O 1
ATOM 787 N N . TYR A 1 97 ? 4.915 1.537 -6.455 1.00 95.75 97 TYR A N 1
ATOM 788 C CA . TYR A 1 97 ? 3.756 2.384 -6.705 1.00 95.75 97 TYR A CA 1
ATOM 789 C C . TYR A 1 97 ? 2.473 1.558 -6.739 1.00 95.75 97 TYR A C 1
ATOM 791 O O . TYR A 1 97 ? 2.328 0.607 -7.503 1.00 95.75 97 TYR A O 1
ATOM 799 N N . PHE A 1 98 ? 1.473 1.978 -5.965 1.00 94.81 98 PHE A N 1
ATOM 800 C CA . PHE A 1 98 ? 0.191 1.282 -5.901 1.00 94.81 98 PHE A CA 1
ATOM 801 C C . PHE A 1 98 ? -0.806 1.812 -6.937 1.00 94.81 98 PHE A C 1
ATOM 803 O O . PHE A 1 98 ? -1.088 3.011 -7.019 1.00 94.81 98 PHE A O 1
ATOM 810 N N . ILE A 1 99 ? -1.400 0.890 -7.693 1.00 95.38 99 ILE A N 1
ATOM 811 C CA . ILE A 1 99 ? -2.617 1.114 -8.489 1.00 95.38 99 ILE A CA 1
ATOM 812 C C . ILE A 1 99 ? -3.840 0.837 -7.618 1.00 95.38 99 ILE A C 1
ATOM 814 O O . ILE A 1 99 ? -4.800 1.606 -7.620 1.00 95.38 99 ILE A O 1
ATOM 818 N N . LYS A 1 100 ? -3.770 -0.233 -6.824 1.00 92.75 100 LYS A N 1
ATOM 819 C CA . LYS A 1 100 ? -4.735 -0.579 -5.785 1.00 92.75 100 LYS A CA 1
ATOM 820 C C . LYS A 1 100 ? -3.964 -0.965 -4.530 1.00 92.75 100 LYS A C 1
ATOM 822 O O . LYS A 1 100 ? -3.142 -1.872 -4.568 1.00 92.75 100 LYS A O 1
ATOM 827 N N . LYS A 1 101 ? -4.218 -0.283 -3.416 1.00 88.62 101 LYS A N 1
ATOM 828 C CA . LYS A 1 101 ? -3.576 -0.583 -2.131 1.00 88.62 101 LYS A CA 1
ATOM 829 C C . LYS A 1 101 ? -4.551 -1.345 -1.244 1.00 88.62 101 LYS A C 1
ATOM 831 O O . LYS A 1 101 ? -5.713 -0.950 -1.137 1.00 88.62 101 LYS A O 1
ATOM 836 N N . HIS A 1 102 ? -4.072 -2.390 -0.575 1.00 78.50 102 HIS A N 1
ATOM 837 C CA . HIS A 1 102 ? -4.857 -3.027 0.472 1.00 78.50 102 HIS A CA 1
ATOM 838 C C . HIS A 1 102 ? -5.008 -2.044 1.637 1.00 78.50 102 HIS A C 1
ATOM 840 O O . HIS A 1 102 ? -4.047 -1.742 2.347 1.00 78.50 102 HIS A O 1
ATOM 846 N N . VAL A 1 103 ? -6.221 -1.538 1.842 1.00 69.38 103 VAL A N 1
ATOM 847 C CA . VAL A 1 103 ? -6.552 -0.763 3.036 1.00 69.38 103 VAL A CA 1
ATOM 848 C C . VAL A 1 103 ? -6.830 -1.771 4.143 1.00 69.38 103 VAL A C 1
ATOM 850 O O . VAL A 1 103 ? -7.879 -2.417 4.148 1.00 69.38 103 VAL A O 1
ATOM 853 N N . LYS A 1 104 ? -5.889 -1.939 5.082 1.00 56.56 104 LYS A N 1
ATOM 854 C CA . LYS A 1 104 ? -6.207 -2.629 6.336 1.00 56.56 104 LYS A CA 1
ATOM 855 C C . LYS A 1 104 ? -7.315 -1.813 6.996 1.00 56.56 104 LYS A C 1
ATOM 857 O O . LYS A 1 104 ? -7.073 -0.695 7.432 1.00 56.56 104 LYS A O 1
ATOM 862 N N . LYS A 1 105 ? -8.537 -2.346 7.044 1.00 53.16 105 LYS A N 1
ATOM 863 C CA . LYS A 1 105 ? -9.554 -1.794 7.939 1.00 53.16 105 LYS A CA 1
ATOM 864 C C . LYS A 1 105 ? -8.990 -1.945 9.347 1.00 53.16 105 LYS A C 1
ATOM 866 O O . LYS A 1 105 ? -8.824 -3.079 9.798 1.00 53.16 105 LYS A O 1
ATOM 871 N N . HIS A 1 106 ? -8.641 -0.837 9.999 1.00 54.31 106 HIS A N 1
ATOM 872 C CA . HIS A 1 106 ? -8.341 -0.863 11.424 1.00 54.31 106 HIS A CA 1
ATOM 873 C C . HIS A 1 106 ? -9.538 -1.517 12.112 1.00 54.31 106 HIS A C 1
ATOM 875 O O . HIS A 1 106 ? -10.677 -1.074 11.947 1.00 54.31 106 HIS A O 1
ATOM 881 N N . GLN A 1 107 ? -9.306 -2.637 12.801 1.00 55.91 107 GLN A N 1
ATOM 882 C CA . GLN A 1 107 ? -10.316 -3.116 13.731 1.00 55.91 107 GLN A CA 1
ATOM 883 C C . GLN A 1 107 ? -10.489 -2.001 14.761 1.00 55.91 107 GLN A C 1
ATOM 885 O O . GLN A 1 107 ? -9.470 -1.528 15.271 1.00 55.91 107 GLN A O 1
ATOM 890 N N . PRO A 1 108 ? -11.721 -1.544 15.031 1.00 59.53 108 PRO A N 1
ATOM 891 C CA . PRO A 1 108 ? -11.935 -0.520 16.031 1.00 59.53 108 PRO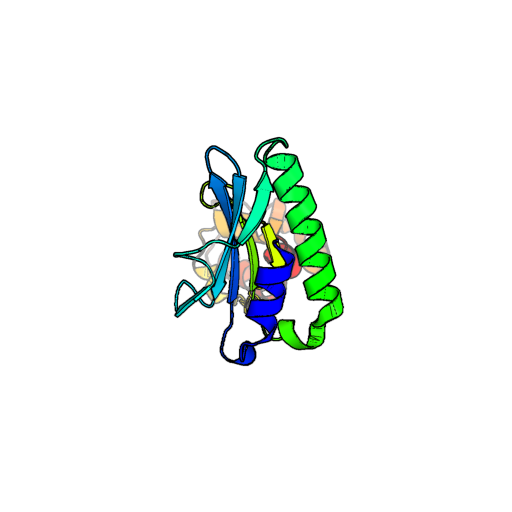 A CA 1
ATOM 892 C C . PRO A 1 108 ? -11.484 -1.085 17.380 1.00 59.53 108 PRO A C 1
ATOM 894 O O . PRO A 1 108 ? -12.160 -1.916 17.984 1.00 59.53 108 PRO A O 1
ATOM 897 N N . VAL A 1 109 ? -10.301 -0.670 17.824 1.00 68.75 109 VAL A N 1
ATOM 898 C CA . VAL A 1 109 ? -9.900 -0.732 1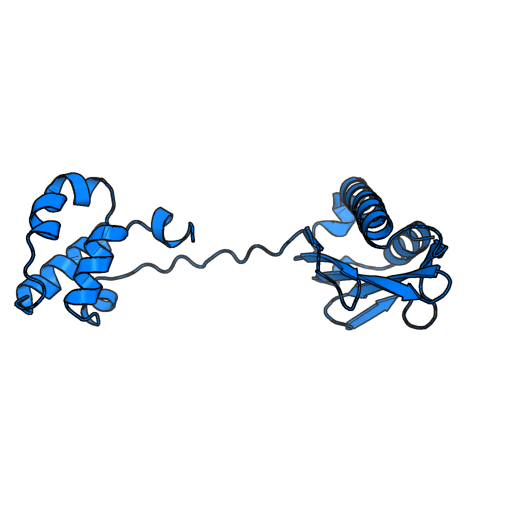9.221 1.00 68.75 109 VAL A CA 1
ATOM 899 C C . VAL A 1 109 ? -10.863 0.187 19.950 1.00 68.75 109 VAL A C 1
ATOM 901 O O . VAL A 1 109 ? -10.894 1.378 19.656 1.00 68.75 109 VAL A O 1
ATOM 904 N N . ASN A 1 110 ? -11.665 -0.377 20.848 1.00 79.25 110 ASN A N 1
ATOM 905 C CA . ASN A 1 110 ? -12.466 0.389 21.789 1.00 79.25 110 ASN A CA 1
ATOM 906 C C . ASN A 1 110 ? -11.755 0.335 23.136 1.00 79.25 110 ASN A C 1
ATOM 908 O O . ASN A 1 110 ? -11.650 -0.739 23.727 1.00 79.25 110 ASN A O 1
ATOM 912 N N . TYR A 1 111 ? -11.261 1.477 23.598 1.00 84.69 111 TYR A N 1
ATOM 913 C CA . TYR A 1 111 ? -10.632 1.589 24.902 1.00 84.69 111 TYR A CA 1
ATOM 914 C C . TYR A 1 111 ? -11.685 1.641 26.009 1.00 84.69 111 TYR A C 1
ATOM 916 O O . TYR A 1 111 ? -12.648 2.408 25.958 1.00 84.69 111 TYR A O 1
ATOM 924 N N . SER A 1 112 ? -11.474 0.826 27.030 1.00 87.25 112 SER A N 1
ATOM 925 C CA . SER A 1 112 ? -12.185 0.833 28.299 1.00 87.25 112 SER A CA 1
ATOM 926 C C . SER A 1 112 ? -11.444 1.683 29.336 1.00 87.25 112 SER A C 1
ATOM 928 O O . SER A 1 112 ? -10.284 2.058 29.165 1.00 87.25 112 SER A O 1
ATOM 930 N N . ALA A 1 113 ? -12.099 1.960 30.465 1.00 84.94 113 ALA A N 1
ATOM 931 C CA . ALA A 1 113 ? -11.440 2.631 31.584 1.00 84.94 113 ALA A CA 1
ATOM 932 C C . ALA A 1 113 ? -10.228 1.829 32.102 1.00 84.94 113 ALA A C 1
ATOM 934 O O . ALA A 1 113 ? -9.236 2.418 32.524 1.00 84.94 113 ALA A O 1
ATOM 935 N N . GLU A 1 114 ? -10.294 0.495 32.049 1.00 87.56 114 GLU A N 1
ATOM 936 C CA . GLU A 1 114 ? -9.231 -0.406 32.511 1.00 87.56 114 GLU A CA 1
ATOM 937 C C . GLU A 1 114 ? -7.963 -0.275 31.660 1.00 87.56 114 GLU A C 1
ATOM 939 O O . GLU A 1 114 ? -6.857 -0.272 32.206 1.00 87.56 114 GLU A O 1
ATOM 944 N N . ASP A 1 115 ? -8.114 -0.056 30.351 1.00 87.94 115 ASP A N 1
ATOM 945 C CA . ASP A 1 115 ? -6.983 0.173 29.446 1.00 87.94 115 ASP A CA 1
ATOM 946 C C . ASP A 1 115 ? -6.173 1.409 29.872 1.00 87.94 115 ASP A C 1
ATOM 948 O O . ASP A 1 115 ? -4.937 1.387 29.888 1.00 87.94 115 ASP A O 1
ATOM 952 N N . PHE A 1 116 ? -6.861 2.465 30.315 1.00 90.56 116 PHE A N 1
ATOM 953 C CA . PHE A 1 116 ? -6.244 3.709 30.780 1.00 90.56 116 PHE A CA 1
ATOM 954 C C . PHE A 1 116 ? -5.739 3.655 32.223 1.00 90.56 116 PHE A C 1
ATOM 956 O O . PHE A 1 116 ? -4.791 4.364 32.561 1.00 90.56 116 PHE A O 1
ATOM 963 N N . MET A 1 117 ? -6.275 2.769 33.066 1.00 87.56 117 MET A N 1
ATOM 964 C CA . MET A 1 117 ? -5.772 2.575 34.434 1.00 87.56 117 MET A CA 1
ATOM 965 C C . MET A 1 117 ? -4.308 2.121 34.464 1.00 87.56 117 MET A C 1
ATOM 967 O O . MET A 1 117 ? -3.591 2.405 35.430 1.00 87.56 117 MET A O 1
ATOM 971 N N . SER A 1 118 ? -3.838 1.472 33.396 1.00 88.81 118 SER A N 1
ATOM 972 C CA . SER A 1 118 ? -2.436 1.079 33.232 1.00 88.81 118 SER A CA 1
ATOM 973 C C . SER A 1 118 ? -1.483 2.257 32.979 1.00 88.81 118 SER A C 1
ATOM 975 O O . SER A 1 118 ? -0.269 2.114 33.131 1.00 88.81 118 SER A O 1
ATOM 977 N N . PHE A 1 119 ? -1.991 3.434 32.602 1.00 92.00 119 PHE A N 1
ATOM 978 C CA . PHE A 1 119 ? -1.149 4.572 32.236 1.00 92.00 119 PHE A CA 1
ATOM 979 C C . PHE A 1 119 ? -0.485 5.203 33.456 1.00 92.00 119 PHE A C 1
ATOM 981 O O . PHE A 1 119 ? -1.049 5.237 34.549 1.00 92.00 119 PHE A O 1
ATOM 988 N N . SER A 1 120 ? 0.712 5.762 33.273 1.00 91.62 120 SER A N 1
ATOM 989 C CA . SER A 1 120 ? 1.236 6.707 34.258 1.00 91.62 120 SER A CA 1
ATOM 990 C C . SER A 1 120 ? 0.376 7.986 34.253 1.00 91.62 120 SER A C 1
ATOM 992 O O . SER A 1 120 ? -0.250 8.285 33.227 1.00 91.62 120 SER A O 1
ATOM 994 N N . PRO A 1 121 ? 0.319 8.754 35.356 1.00 91.69 121 PRO A N 1
ATOM 995 C CA . PRO A 1 121 ? -0.433 10.010 35.402 1.00 91.69 121 PRO A CA 1
ATOM 996 C C . PRO A 1 121 ? -0.078 10.988 34.272 1.00 91.69 121 PRO A C 1
ATOM 998 O O . PRO A 1 121 ? -0.961 11.628 33.704 1.00 91.69 121 PRO A O 1
ATOM 1001 N N . GLU A 1 122 ? 1.198 11.051 33.887 1.00 92.12 122 GLU A N 1
ATOM 1002 C CA . GLU A 1 122 ? 1.693 11.869 32.773 1.00 92.12 122 GLU A CA 1
ATOM 1003 C C . GLU A 1 122 ? 1.071 11.432 31.447 1.00 92.12 122 GLU A C 1
ATOM 1005 O O . GLU A 1 122 ? 0.578 12.251 30.671 1.00 92.12 122 GLU A O 1
ATOM 1010 N N . LYS A 1 123 ? 1.077 10.119 31.185 1.00 93.88 123 LYS A N 1
ATOM 1011 C CA . LYS A 1 123 ? 0.534 9.561 29.948 1.00 93.88 123 LYS A CA 1
ATOM 1012 C C . LYS A 1 123 ? -0.976 9.779 29.875 1.00 93.88 123 LYS A C 1
ATOM 1014 O O . LYS A 1 123 ? -1.476 10.158 28.818 1.00 93.88 123 LYS A O 1
ATOM 1019 N N . LEU A 1 124 ? -1.684 9.593 30.990 1.00 94.44 124 LEU A N 1
ATOM 1020 C CA . LEU A 1 124 ? -3.120 9.851 31.077 1.00 94.44 124 LEU A CA 1
ATOM 1021 C C . LEU A 1 124 ? -3.448 11.324 30.794 1.00 94.44 124 LEU A C 1
ATOM 1023 O O . LEU A 1 124 ? -4.334 11.597 29.990 1.00 94.44 124 LEU A O 1
ATOM 1027 N N . TYR A 1 125 ? -2.697 12.268 31.369 1.00 93.62 125 TYR A N 1
ATOM 1028 C CA . TYR A 1 125 ? -2.854 13.702 31.096 1.00 93.62 125 TYR A CA 1
ATOM 1029 C C . TYR A 1 125 ? -2.685 14.047 29.606 1.00 93.62 125 TYR A C 1
ATOM 1031 O O . TYR A 1 125 ? -3.526 14.738 29.021 1.00 93.62 125 TYR A O 1
ATOM 1039 N N . CYS A 1 126 ? -1.636 13.527 28.959 1.00 92.94 126 CYS A N 1
ATOM 1040 C CA . CYS A 1 126 ? -1.420 13.739 27.525 1.00 92.94 126 CYS A CA 1
ATOM 1041 C C . CYS A 1 126 ? -2.594 13.209 26.694 1.00 92.94 126 CYS A C 1
ATOM 1043 O O . CYS A 1 126 ? -3.081 13.891 25.793 1.00 92.94 126 CYS A O 1
ATOM 1045 N N . TRP A 1 127 ? -3.084 12.015 27.025 1.00 94.62 127 TRP A N 1
ATOM 1046 C CA . TRP A 1 127 ? -4.192 11.394 26.306 1.00 94.62 127 TRP A CA 1
ATOM 1047 C C . TRP A 1 127 ? -5.518 12.129 26.507 1.00 94.62 127 TRP A C 1
ATOM 1049 O O . TRP A 1 127 ? -6.232 12.339 25.532 1.00 94.62 127 TRP A O 1
ATOM 1059 N N . LEU A 1 128 ? -5.812 12.604 27.720 1.00 93.88 128 LEU A N 1
ATOM 1060 C CA . LEU A 1 128 ? -6.959 13.480 27.987 1.00 93.88 128 LEU A CA 1
ATOM 1061 C C . LEU A 1 128 ? -6.908 14.754 27.136 1.00 93.88 128 LEU A C 1
ATOM 1063 O O . LEU A 1 128 ? -7.926 15.198 26.609 1.00 93.88 128 LEU A O 1
ATOM 1067 N N . THR A 1 129 ? -5.725 15.336 26.965 1.00 91.50 129 THR A N 1
ATOM 1068 C CA . THR A 1 129 ? -5.563 16.588 26.213 1.00 91.50 129 THR A CA 1
ATOM 1069 C C . THR A 1 129 ? -5.782 16.379 24.712 1.00 91.50 129 THR A C 1
ATOM 1071 O O . THR A 1 129 ? -6.471 17.168 24.055 1.00 91.50 129 THR A O 1
ATOM 1074 N N . VAL A 1 130 ? -5.217 15.305 24.159 1.00 91.25 1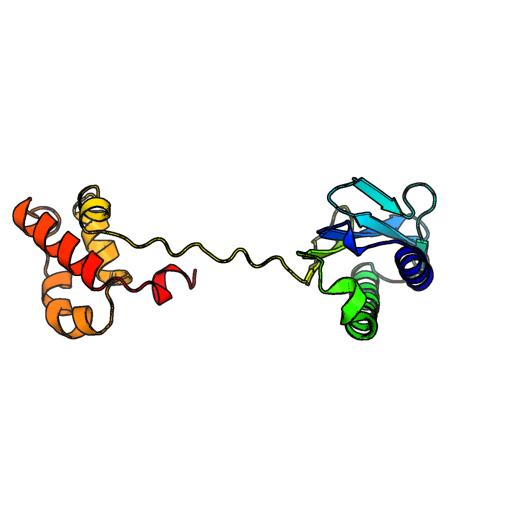30 VAL A N 1
ATOM 1075 C CA . VAL A 1 130 ? -5.255 15.029 22.718 1.00 91.25 130 VAL A CA 1
ATOM 1076 C C . VAL A 1 130 ? -6.573 14.359 22.336 1.00 91.25 130 VAL A C 1
ATOM 1078 O O . VAL A 1 130 ? -7.369 14.950 21.603 1.00 91.25 130 VAL A O 1
ATOM 1081 N N . TYR A 1 131 ? -6.859 13.197 22.919 1.00 93.31 131 TYR A N 1
ATOM 1082 C CA . TYR A 1 131 ? -7.870 12.250 22.449 1.00 93.31 131 TYR A CA 1
ATOM 1083 C C . TYR A 1 131 ? -9.235 12.361 23.137 1.00 93.31 131 TYR A C 1
ATOM 1085 O O . TYR A 1 131 ? -10.078 11.493 22.947 1.00 93.31 131 TYR A O 1
ATOM 1093 N N . SER A 1 132 ? -9.510 13.419 23.900 1.00 93.00 132 SER A N 1
ATOM 1094 C CA . SER A 1 132 ? -10.885 13.691 24.347 1.00 93.00 132 SER A CA 1
ATOM 1095 C C . SER A 1 132 ? -11.727 14.281 23.212 1.00 93.00 132 SER A C 1
ATOM 1097 O O . SER A 1 132 ? -11.258 15.120 22.433 1.00 93.00 132 SER A O 1
ATOM 1099 N N . ASN A 1 133 ? -12.992 13.875 23.119 1.00 92.31 133 ASN A N 1
ATOM 1100 C CA . ASN A 1 133 ? -13.949 14.449 22.177 1.00 92.31 133 ASN A CA 1
ATOM 1101 C C . ASN A 1 133 ? -14.283 15.914 22.526 1.00 92.31 133 ASN A C 1
ATOM 1103 O O . ASN A 1 133 ? -13.928 16.436 23.587 1.00 92.31 133 ASN A O 1
ATOM 1107 N N . LYS A 1 134 ? -14.985 16.593 21.613 1.00 90.69 134 LYS A N 1
ATOM 1108 C CA . LYS A 1 134 ? -15.338 18.006 21.784 1.00 90.69 134 LYS A CA 1
ATOM 1109 C C . LYS A 1 134 ? -16.192 18.259 23.033 1.00 90.69 134 LYS A C 1
ATOM 1111 O O . LYS A 1 134 ? -15.898 19.193 23.764 1.00 90.69 134 LYS A O 1
ATOM 1116 N N . ASN A 1 135 ? -17.180 17.408 23.312 1.00 89.81 135 ASN A N 1
ATOM 1117 C CA . ASN A 1 135 ? -18.065 17.574 24.470 1.00 89.81 135 ASN A CA 1
ATOM 1118 C C . ASN A 1 135 ? -17.280 17.560 25.790 1.00 89.81 135 ASN A C 1
ATOM 1120 O O . ASN A 1 135 ? -17.486 18.417 26.645 1.00 89.81 135 ASN A O 1
ATOM 1124 N N . MET A 1 136 ? -16.338 16.626 25.934 1.00 91.62 136 MET A N 1
ATOM 1125 C CA . MET A 1 136 ? -15.481 16.545 27.114 1.00 91.62 136 MET A CA 1
ATOM 1126 C C . MET A 1 136 ? -14.543 17.748 27.220 1.00 91.62 136 MET A C 1
ATOM 1128 O O . MET A 1 136 ? -14.354 18.269 28.316 1.00 91.62 136 MET A O 1
ATOM 1132 N N . LYS A 1 137 ? -13.984 18.223 26.102 1.00 90.69 137 LYS A N 1
ATOM 1133 C CA . LYS A 1 137 ? -13.141 19.430 26.090 1.00 90.69 137 LYS A CA 1
ATOM 1134 C C . LYS A 1 137 ? -13.931 20.688 26.455 1.00 90.69 137 LYS A C 1
ATOM 1136 O O . LYS A 1 137 ? -13.425 21.510 27.212 1.00 90.69 137 LYS A O 1
ATOM 1141 N N . ASP A 1 138 ? -15.166 20.810 25.981 1.00 91.62 138 ASP A N 1
ATOM 1142 C CA . ASP A 1 138 ? -16.042 21.942 26.292 1.00 91.62 138 ASP A CA 1
ATOM 1143 C C . ASP A 1 138 ? -16.458 21.942 27.776 1.00 91.62 138 ASP A C 1
ATOM 1145 O O . ASP A 1 138 ? -16.562 23.004 28.386 1.00 91.62 138 ASP A O 1
ATOM 1149 N N . GLN A 1 139 ? -16.663 20.761 28.372 1.00 92.56 139 GLN A N 1
ATOM 1150 C CA . GLN A 1 139 ? -17.120 20.630 29.758 1.00 92.56 139 GLN A CA 1
ATOM 1151 C C . GLN A 1 139 ? -15.990 20.645 30.797 1.00 92.56 139 GLN A C 1
ATOM 1153 O O . GLN A 1 139 ? -16.180 21.202 31.873 1.00 92.56 139 GLN A O 1
ATOM 1158 N N . TYR A 1 140 ? -14.851 20.019 30.495 1.00 90.88 140 TYR A N 1
ATOM 1159 C CA . TYR A 1 140 ? -13.776 19.744 31.460 1.00 90.88 140 TYR A CA 1
ATOM 1160 C C . TYR A 1 140 ? -12.398 20.238 31.007 1.00 90.88 140 TYR A C 1
ATOM 1162 O O . TYR A 1 140 ? -11.390 19.951 31.654 1.00 90.88 140 TYR A O 1
ATOM 1170 N N . GLY A 1 141 ? -12.303 20.922 29.863 1.00 87.12 141 GLY A N 1
ATOM 1171 C CA . GLY A 1 141 ? -11.016 21.280 29.265 1.00 87.12 141 GLY A CA 1
ATOM 1172 C C . GLY A 1 141 ? -10.131 22.095 30.204 1.00 87.12 141 GLY A C 1
ATOM 1173 O O . GLY A 1 141 ? -8.930 21.847 30.278 1.00 87.12 141 GLY A O 1
ATOM 1174 N N . LYS A 1 142 ? -10.719 23.019 30.971 1.00 88.88 142 LYS A N 1
ATOM 1175 C CA . LYS A 1 142 ? -9.981 23.839 31.936 1.00 88.88 142 LYS A CA 1
ATOM 1176 C C . LYS A 1 142 ? -9.413 22.990 33.074 1.00 88.88 142 LYS A C 1
ATOM 1178 O O . LYS A 1 142 ? -8.232 23.106 33.382 1.00 88.88 142 LYS A O 1
ATOM 1183 N N . GLU A 1 143 ? -10.229 22.116 33.651 1.00 86.88 143 GLU A N 1
ATOM 1184 C CA . GLU A 1 143 ? -9.835 21.199 34.715 1.00 86.88 143 GLU A CA 1
ATOM 1185 C C . GLU A 1 143 ? -8.725 20.267 34.249 1.00 86.88 143 GLU A C 1
ATOM 1187 O O . GLU A 1 143 ? -7.771 20.067 34.992 1.00 86.88 143 GLU A O 1
ATOM 1192 N N . ILE A 1 144 ? -8.809 19.753 33.015 1.00 86.75 144 ILE A N 1
ATOM 1193 C CA . ILE A 1 144 ? -7.755 18.921 32.429 1.00 86.75 144 ILE A CA 1
ATOM 1194 C C . ILE A 1 144 ? -6.438 19.695 32.416 1.00 86.75 144 ILE A C 1
ATOM 1196 O O . ILE A 1 144 ? -5.465 19.184 32.953 1.00 86.75 144 ILE A O 1
ATOM 1200 N N . PHE A 1 145 ? -6.401 20.923 31.885 1.00 85.69 145 PHE A N 1
ATOM 1201 C CA . PHE A 1 145 ? -5.178 21.743 31.827 1.00 85.69 145 PHE A CA 1
ATOM 1202 C C . PHE A 1 145 ? -4.615 22.137 33.200 1.00 85.69 145 PHE A C 1
ATOM 1204 O O . PHE A 1 145 ? -3.413 22.370 33.324 1.00 85.69 145 PHE A O 1
ATOM 1211 N N . GLU A 1 146 ? -5.463 22.227 34.222 1.00 87.50 146 GLU A N 1
ATOM 1212 C CA . GLU A 1 146 ? -5.069 22.586 35.588 1.00 87.50 146 GLU A CA 1
ATOM 1213 C C . GLU A 1 146 ? -4.667 21.367 36.445 1.00 87.50 146 GLU A C 1
ATOM 1215 O O . GLU A 1 146 ? -4.241 21.538 37.590 1.00 87.50 146 GLU A O 1
ATOM 1220 N N . LEU A 1 147 ? -4.751 20.136 35.917 1.00 85.12 147 LEU A N 1
ATOM 1221 C CA . LEU A 1 147 ? -4.334 18.926 36.633 1.00 85.12 147 LEU A CA 1
ATOM 1222 C C . LEU A 1 147 ? -2.833 18.936 36.952 1.00 85.12 147 LEU A C 1
ATOM 1224 O O . LEU A 1 147 ? -1.982 18.841 36.066 1.00 85.12 147 LEU A O 1
ATOM 1228 N N . ASP A 1 148 ? -2.499 18.899 38.244 1.00 87.31 148 ASP A N 1
ATOM 1229 C CA . ASP A 1 148 ? -1.151 18.552 38.706 1.00 87.31 148 ASP A CA 1
ATOM 1230 C C . ASP A 1 148 ? -0.959 17.029 38.628 1.00 87.31 148 ASP A C 1
ATOM 1232 O O . ASP A 1 148 ? -1.090 16.304 39.618 1.00 87.31 148 ASP A O 1
ATOM 1236 N N . TYR A 1 149 ? -0.668 16.525 37.424 1.00 84.81 149 TYR A N 1
ATOM 1237 C CA . TYR A 1 149 ? -0.522 15.088 37.166 1.00 84.81 149 TYR A CA 1
ATOM 1238 C C . TYR A 1 149 ? 0.547 14.421 38.047 1.00 84.81 149 TYR A C 1
ATOM 1240 O O . TYR A 1 149 ? 0.435 13.235 38.343 1.00 84.81 149 TYR A O 1
ATOM 1248 N N . LYS A 1 150 ? 1.543 15.171 38.542 1.00 84.94 150 LYS A N 1
ATOM 1249 C CA . LYS A 1 150 ? 2.585 14.646 39.444 1.00 84.94 150 LYS A CA 1
ATOM 1250 C C . LYS A 1 150 ? 2.047 14.263 40.823 1.00 84.94 150 LYS A C 1
ATOM 1252 O O . LYS A 1 150 ? 2.732 13.563 41.566 1.00 84.94 150 LYS A O 1
ATOM 1257 N N . LYS A 1 151 ? 0.855 14.742 41.183 1.00 89.38 151 LYS A N 1
ATOM 1258 C CA . LYS A 1 151 ? 0.185 14.484 42.465 1.00 89.38 151 LYS A CA 1
ATOM 1259 C C . LYS A 1 151 ? -1.196 13.855 42.291 1.00 89.38 151 LYS A C 1
ATOM 1261 O O . LYS A 1 151 ? -2.004 13.904 43.215 1.00 89.38 151 LYS A O 1
ATOM 1266 N N . MET A 1 152 ? -1.472 13.289 41.118 1.00 88.88 152 MET A N 1
ATOM 1267 C CA . MET A 1 152 ? -2.752 12.653 40.833 1.00 88.88 152 MET A CA 1
ATOM 1268 C C . MET A 1 152 ? -2.972 11.469 41.777 1.00 88.88 152 MET A C 1
ATOM 1270 O O . MET A 1 152 ? -2.163 10.542 41.815 1.00 88.88 152 MET A O 1
ATOM 1274 N N . THR A 1 153 ? -4.064 11.501 42.538 1.00 91.00 153 THR A N 1
ATOM 1275 C CA . THR A 1 153 ? -4.452 10.375 43.395 1.00 91.00 153 THR A CA 1
ATOM 1276 C C . THR A 1 153 ? -5.015 9.225 42.561 1.00 91.00 153 THR A C 1
ATOM 1278 O O . THR A 1 153 ? -5.468 9.428 41.433 1.00 91.00 153 THR A O 1
ATOM 1281 N N . ASP A 1 154 ? -5.051 8.016 43.123 1.00 89.56 154 ASP A N 1
ATOM 1282 C CA . ASP A 1 154 ? -5.654 6.857 42.450 1.00 89.56 154 ASP A CA 1
ATOM 1283 C C . ASP A 1 154 ? -7.140 7.082 42.125 1.00 89.56 154 ASP A C 1
ATOM 1285 O O . ASP A 1 154 ? -7.606 6.705 41.051 1.00 89.56 154 ASP A O 1
ATOM 1289 N N . GLU A 1 155 ? -7.874 7.776 43.001 1.00 91.06 155 GLU A N 1
ATOM 1290 C CA . GLU A 1 155 ? -9.274 8.155 42.770 1.00 91.06 155 GLU A CA 1
ATOM 1291 C C . GLU A 1 155 ? -9.418 9.115 41.581 1.00 91.06 155 GLU A C 1
ATOM 1293 O O . GLU A 1 155 ? -10.276 8.921 40.718 1.00 91.06 155 GLU A O 1
ATOM 1298 N N . GLN A 1 156 ? -8.549 10.130 41.490 1.00 90.50 156 GLN A N 1
ATOM 1299 C CA . GLN A 1 156 ? -8.523 11.046 40.347 1.00 90.50 156 GLN A CA 1
ATOM 1300 C C . GLN A 1 156 ? -8.148 10.309 39.064 1.00 90.50 156 GLN A C 1
ATOM 1302 O O . GLN A 1 156 ? -8.773 10.516 38.025 1.00 90.50 156 GLN A O 1
ATOM 1307 N N . LYS A 1 157 ? -7.160 9.417 39.135 1.00 90.69 157 LYS A N 1
ATOM 1308 C CA . LYS A 1 157 ? -6.737 8.598 38.003 1.00 90.69 157 LYS A CA 1
ATOM 1309 C C . LYS A 1 157 ? -7.882 7.728 37.492 1.00 90.69 157 LYS A C 1
ATOM 1311 O O . LYS A 1 157 ? -8.114 7.682 36.284 1.00 90.69 157 LYS A O 1
ATOM 1316 N N . GLN A 1 158 ? -8.630 7.091 38.390 1.00 92.56 158 GLN A N 1
ATOM 1317 C CA . GLN A 1 158 ? -9.793 6.281 38.038 1.00 92.56 158 GLN A CA 1
ATOM 1318 C C . GLN A 1 158 ? -10.905 7.123 37.407 1.00 92.56 158 GLN A C 1
ATOM 1320 O O . GLN A 1 158 ? -11.451 6.744 36.369 1.00 92.56 158 GLN A O 1
ATOM 1325 N N . TYR A 1 159 ? -11.208 8.280 37.994 1.00 93.75 159 TYR A N 1
ATOM 1326 C CA . TYR A 1 159 ? -12.207 9.211 37.473 1.00 93.75 159 TYR A CA 1
ATOM 1327 C C . TYR A 1 159 ? -11.882 9.658 36.042 1.00 93.75 159 TYR A C 1
ATOM 1329 O O . TYR A 1 159 ? -12.712 9.528 35.141 1.00 93.75 159 TYR A O 1
ATOM 1337 N N . TRP A 1 160 ? -10.653 10.118 35.808 1.00 93.75 160 TRP A N 1
ATOM 1338 C CA . TRP A 1 160 ? -10.238 10.605 34.495 1.00 93.75 160 TRP A CA 1
ATOM 1339 C C . TRP A 1 160 ? -10.084 9.495 33.456 1.00 93.75 160 TRP A C 1
ATOM 1341 O O . TRP A 1 160 ? -10.432 9.705 32.298 1.00 93.75 160 TRP A O 1
ATOM 1351 N N . SER A 1 161 ? -9.634 8.304 33.858 1.00 93.94 161 SER A N 1
ATOM 1352 C CA . SER A 1 161 ? -9.577 7.130 32.974 1.00 93.94 161 SER A CA 1
ATOM 1353 C C . SER A 1 161 ? -10.966 6.747 32.466 1.00 93.94 161 SER A C 1
ATOM 1355 O O . SER A 1 161 ? -11.145 6.469 31.281 1.00 93.94 161 SER A O 1
ATOM 1357 N N . LYS A 1 162 ? -11.970 6.786 33.350 1.00 94.19 162 LYS A N 1
ATOM 1358 C CA . LYS A 1 162 ? -13.363 6.530 32.981 1.00 94.19 162 LYS A CA 1
ATOM 1359 C C . LYS A 1 162 ? -13.899 7.596 32.029 1.00 94.19 162 LYS A C 1
ATOM 1361 O O . LYS A 1 162 ? -14.447 7.246 30.987 1.00 94.19 162 LYS A O 1
ATOM 1366 N N . LEU A 1 163 ? -13.692 8.874 32.351 1.00 93.31 163 LEU A N 1
ATOM 1367 C CA . LEU A 1 163 ? -14.126 9.969 31.483 1.00 93.31 163 LEU A CA 1
ATOM 1368 C C . LEU A 1 163 ? -13.493 9.896 30.093 1.00 93.31 163 LEU A C 1
ATOM 1370 O O . LEU A 1 163 ? -14.199 10.099 29.107 1.00 93.31 163 LEU A O 1
ATOM 1374 N N . LEU A 1 164 ? -12.198 9.578 30.013 1.00 93.88 164 LEU A N 1
ATOM 1375 C CA . LEU A 1 164 ? -11.494 9.422 28.744 1.00 93.88 164 LEU A CA 1
ATOM 1376 C C . LEU A 1 164 ? -12.082 8.280 27.913 1.00 93.88 164 LEU A C 1
ATOM 1378 O O . LEU A 1 164 ? -12.318 8.475 26.730 1.00 93.88 164 LEU A O 1
ATOM 1382 N N . ALA A 1 165 ? -12.359 7.119 28.512 1.00 92.88 165 ALA A N 1
ATOM 1383 C CA . ALA A 1 165 ? -12.969 5.993 27.801 1.00 92.88 165 ALA A CA 1
ATOM 1384 C C . ALA A 1 165 ? -14.368 6.315 27.266 1.00 92.88 165 ALA A C 1
ATOM 1386 O O . ALA A 1 165 ? -14.683 6.006 26.119 1.00 92.88 165 ALA A O 1
ATOM 1387 N N . GLU A 1 166 ? -15.193 6.986 28.070 1.00 92.50 166 GLU A N 1
ATOM 1388 C CA . GLU A 1 166 ? -16.552 7.379 27.680 1.00 92.50 166 GLU A CA 1
ATOM 1389 C C . GLU A 1 166 ? -16.569 8.461 26.590 1.00 92.50 166 GLU A C 1
ATOM 1391 O O . GLU A 1 166 ? -17.547 8.583 25.853 1.00 92.50 166 GLU A O 1
ATOM 1396 N N . ASN A 1 167 ? -15.490 9.238 26.468 1.00 93.19 167 ASN A N 1
ATOM 1397 C CA . ASN A 1 167 ? -15.404 10.390 25.574 1.00 93.19 167 ASN A CA 1
ATOM 1398 C C . ASN A 1 167 ? -14.214 10.323 24.611 1.00 93.19 167 ASN A C 1
ATOM 1400 O O . ASN A 1 167 ? -13.760 11.361 24.122 1.00 93.19 167 ASN A O 1
ATOM 1404 N N . PHE A 1 168 ? -13.712 9.123 24.328 1.00 92.69 168 PHE A N 1
ATOM 1405 C CA . PHE A 1 168 ? -12.537 8.947 23.487 1.00 92.69 168 PHE A CA 1
ATOM 1406 C C . PHE A 1 168 ? -12.832 9.351 22.039 1.00 92.69 168 PHE A C 1
ATOM 1408 O O . PHE A 1 168 ? -13.841 8.958 21.449 1.00 92.69 168 PHE A O 1
ATOM 1415 N N . ASN A 1 169 ? -11.945 10.144 21.450 1.00 90.56 169 ASN A N 1
ATOM 1416 C CA . ASN A 1 169 ? -12.040 10.601 20.076 1.00 90.56 169 ASN A CA 1
ATOM 1417 C C . ASN A 1 169 ? -11.313 9.623 19.145 1.00 90.56 169 ASN A C 1
ATOM 1419 O O . ASN A 1 169 ? -10.137 9.802 18.832 1.00 90.56 169 ASN A O 1
ATOM 1423 N N . TYR A 1 170 ? -12.036 8.589 18.708 1.00 86.44 170 TYR A N 1
ATOM 1424 C CA . TYR A 1 170 ? -11.506 7.587 17.782 1.00 86.44 170 TYR A CA 1
ATOM 1425 C C . TYR A 1 170 ? -11.168 8.157 16.404 1.00 86.44 170 TYR A C 1
ATOM 1427 O O . TYR A 1 170 ? -10.235 7.668 15.783 1.00 86.44 170 TYR A O 1
ATOM 1435 N N . GLU A 1 171 ? -11.876 9.191 15.940 1.00 84.56 171 GLU A N 1
ATOM 1436 C CA . GLU A 1 171 ? -11.556 9.849 14.665 1.00 84.56 171 GLU A CA 1
ATOM 1437 C C . GLU A 1 171 ? -10.130 10.406 14.713 1.00 84.56 171 GLU A C 1
ATOM 1439 O O . GLU A 1 171 ? -9.298 10.054 13.888 1.00 84.56 171 GLU A O 1
ATOM 1444 N N . MET A 1 172 ? -9.801 11.152 15.773 1.00 84.50 172 MET A N 1
ATOM 1445 C CA . MET A 1 172 ? -8.459 11.714 15.946 1.00 84.50 172 MET A CA 1
ATOM 1446 C C . MET A 1 172 ? -7.376 10.648 16.185 1.00 84.50 172 MET A C 1
ATOM 1448 O O . MET A 1 172 ? -6.212 10.897 15.906 1.00 84.50 172 MET A O 1
ATOM 1452 N N . TYR A 1 173 ? -7.741 9.480 16.721 1.00 84.06 173 TYR A N 1
ATOM 1453 C CA . TYR A 1 173 ? -6.807 8.375 16.958 1.00 84.06 173 TYR A CA 1
ATOM 1454 C C . TYR A 1 173 ? -6.471 7.579 15.685 1.00 84.06 173 TYR A C 1
ATOM 1456 O O . TYR A 1 173 ? -5.382 7.022 15.594 1.00 84.06 173 TYR A O 1
ATOM 1464 N N . TYR A 1 174 ? -7.393 7.502 14.719 1.00 77.75 174 TYR A N 1
ATOM 1465 C CA . TYR A 1 174 ? -7.194 6.771 13.459 1.00 77.75 174 TYR A CA 1
ATOM 1466 C C . TYR A 1 174 ? -6.769 7.656 12.276 1.00 77.75 174 TYR A C 1
ATOM 1468 O O . TYR A 1 174 ? -6.457 7.109 11.221 1.00 77.75 174 TYR A O 1
ATOM 1476 N N . ASP A 1 175 ? -6.763 8.984 12.433 1.00 65.25 175 ASP A N 1
ATOM 1477 C CA . ASP A 1 175 ? -6.317 9.948 11.412 1.00 65.25 175 ASP A CA 1
ATOM 1478 C C . ASP A 1 175 ? -4.775 10.152 11.369 1.00 65.25 175 ASP A C 1
ATOM 1480 O O . ASP A 1 175 ? -4.296 11.037 10.654 1.00 65.25 175 ASP A O 1
ATOM 1484 N N . GLU A 1 176 ? -3.995 9.336 12.098 1.00 48.53 176 GLU A N 1
ATOM 1485 C CA . GLU A 1 176 ? -2.522 9.201 11.974 1.00 48.53 176 GLU A CA 1
ATOM 1486 C C . GLU A 1 176 ? -2.119 8.062 11.018 1.00 48.53 176 GLU A C 1
ATOM 1488 O O . GLU A 1 176 ? -1.170 8.270 10.222 1.00 48.53 176 GLU A O 1
#